Protein AF-A0A382LK90-F1 (afdb_monomer_lite)

InterPro domains:
  IPR008318 Uncharacterised conserved protein UCP030820 [PF06073] (2-85)

Sequence (92 aa):
MNDIALIALDFNNFDDGRGYSQAYLLSKRWQYAGEIIGINAHLDQLQFMLRSGVTSYKLLEGYDGFDELDYSNGFSICYQAAANNSGLKEKF

Foldseek 3Di:
DPQPQEDEDECLDVPDCVLLVVQQCCCPVVVPPHAYEYECDDLLCVVSNVVSRHPYYDHHPVQPPDDVVCSLPPALEHCDDDPSCPRHHYDD

Structure (mmCIF, N/CA/C/O backbone):
data_AF-A0A382LK90-F1
#
_entry.id   AF-A0A382LK90-F1
#
loop_
_atom_site.group_PDB
_atom_site.id
_atom_site.type_symbol
_atom_site.label_atom_id
_atom_site.label_alt_id
_atom_site.label_comp_id
_atom_site.label_asym_id
_atom_site.label_entity_id
_atom_site.label_seq_id
_atom_site.pdbx_PDB_ins_code
_atom_site.Cartn_x
_atom_site.Cartn_y
_atom_site.Cartn_z
_atom_site.occupancy
_atom_site.B_iso_or_equiv
_atom_site.auth_seq_id
_atom_site.auth_comp_id
_atom_site.auth_asym_id
_atom_site.auth_atom_id
_atom_site.pdbx_PDB_model_num
ATOM 1 N N . MET A 1 1 ? -16.221 -20.454 14.327 1.00 42.19 1 MET A N 1
ATOM 2 C CA . MET A 1 1 ? -16.458 -19.154 13.671 1.00 42.19 1 MET A CA 1
ATOM 3 C C . MET A 1 1 ? -15.527 -19.099 12.477 1.00 42.19 1 MET A C 1
ATOM 5 O O . MET A 1 1 ? -14.360 -19.426 12.642 1.00 42.19 1 MET A O 1
ATOM 9 N N . ASN A 1 2 ? -16.056 -18.833 11.282 1.00 53.78 2 ASN A N 1
ATOM 10 C CA . ASN A 1 2 ? -15.246 -18.633 10.080 1.00 53.78 2 ASN A CA 1
ATOM 11 C C . ASN A 1 2 ? -14.809 -17.168 10.058 1.00 53.78 2 ASN A C 1
ATOM 13 O O . ASN A 1 2 ? -15.461 -16.338 9.428 1.00 53.78 2 ASN A O 1
ATOM 17 N N . ASP A 1 3 ? -13.748 -16.850 10.791 1.00 81.00 3 ASP A N 1
ATOM 18 C CA . ASP A 1 3 ? -13.077 -15.565 10.646 1.00 81.00 3 ASP A CA 1
ATOM 19 C C . ASP A 1 3 ? -12.380 -15.542 9.282 1.00 81.00 3 ASP A C 1
ATOM 21 O O . ASP A 1 3 ? -11.622 -16.451 8.931 1.00 81.00 3 ASP A O 1
ATOM 25 N N . ILE A 1 4 ? -12.693 -14.535 8.466 1.00 89.69 4 ILE A N 1
ATOM 26 C CA . ILE A 1 4 ? -12.012 -14.333 7.188 1.00 89.69 4 ILE A CA 1
ATOM 27 C C . ILE A 1 4 ? -10.588 -13.905 7.531 1.00 89.69 4 ILE A C 1
ATOM 29 O O . ILE A 1 4 ? -10.389 -12.806 8.041 1.00 89.69 4 ILE A O 1
ATOM 33 N N . ALA A 1 5 ? -9.610 -14.770 7.268 1.00 93.06 5 ALA A N 1
ATOM 34 C CA . ALA A 1 5 ? -8.208 -14.501 7.582 1.00 93.06 5 ALA A CA 1
ATOM 35 C C . ALA A 1 5 ? -7.543 -13.538 6.587 1.00 93.06 5 ALA A C 1
ATOM 37 O O . ALA A 1 5 ? -6.619 -12.820 6.962 1.00 93.06 5 ALA A O 1
ATOM 38 N N . LEU A 1 6 ? -8.014 -13.533 5.336 1.00 95.75 6 LEU A N 1
ATOM 39 C CA . LEU A 1 6 ? -7.392 -12.805 4.238 1.00 95.75 6 LEU A CA 1
ATOM 40 C C . LEU A 1 6 ? -8.430 -12.279 3.244 1.00 95.75 6 LEU A C 1
ATOM 42 O O . LEU A 1 6 ? -9.378 -12.982 2.884 1.00 95.75 6 LEU A O 1
ATOM 46 N N . ILE A 1 7 ? -8.198 -11.064 2.755 1.00 97.00 7 ILE A N 1
ATOM 47 C CA . ILE A 1 7 ? -8.930 -10.431 1.660 1.00 97.00 7 ILE A CA 1
ATOM 48 C C . ILE A 1 7 ? -7.924 -10.037 0.583 1.00 97.00 7 ILE A C 1
ATOM 50 O O . ILE A 1 7 ? -6.998 -9.273 0.845 1.00 97.00 7 ILE A O 1
ATOM 54 N N . ALA A 1 8 ? -8.126 -10.541 -0.634 1.00 97.69 8 ALA A N 1
ATOM 55 C CA . ALA A 1 8 ? -7.318 -10.179 -1.791 1.00 97.69 8 ALA A CA 1
ATOM 56 C C . ALA A 1 8 ? -7.998 -9.071 -2.603 1.00 97.69 8 ALA A C 1
ATOM 58 O O . ALA A 1 8 ? -9.173 -9.189 -2.959 1.00 97.69 8 ALA A O 1
ATOM 59 N N . LEU A 1 9 ? -7.247 -8.016 -2.909 1.00 97.19 9 LEU A N 1
ATOM 60 C CA . LEU A 1 9 ? -7.653 -6.922 -3.788 1.00 97.19 9 LEU A CA 1
ATOM 61 C C . LEU A 1 9 ? -6.788 -6.963 -5.049 1.00 97.19 9 LEU A C 1
ATOM 63 O O . LEU A 1 9 ? -5.565 -7.025 -4.955 1.00 97.19 9 LEU A O 1
ATOM 67 N N . ASP A 1 10 ? -7.419 -6.954 -6.218 1.00 95.69 10 ASP A N 1
ATOM 68 C CA . ASP A 1 10 ? -6.729 -7.063 -7.503 1.00 95.69 10 ASP A CA 1
ATOM 69 C C . ASP A 1 10 ? -6.381 -5.677 -8.065 1.00 95.69 10 ASP A C 1
ATOM 71 O O . ASP A 1 10 ? -7.269 -4.842 -8.255 1.00 95.69 10 ASP A O 1
ATOM 75 N N . PHE A 1 11 ? -5.093 -5.445 -8.321 1.00 93.50 11 PHE A N 1
ATOM 76 C CA . PHE A 1 11 ? -4.532 -4.200 -8.855 1.00 93.50 11 PHE A CA 1
ATOM 77 C C . PHE A 1 11 ? -4.062 -4.333 -10.316 1.00 93.50 11 PHE A C 1
ATOM 79 O O . PHE A 1 11 ? -3.367 -3.453 -10.818 1.00 93.50 11 PHE A O 1
ATOM 86 N N . ASN A 1 12 ? -4.491 -5.387 -11.027 1.00 90.12 12 ASN A N 1
ATOM 87 C CA . ASN A 1 12 ? -4.075 -5.679 -12.405 1.00 90.12 12 ASN A CA 1
ATOM 88 C C . ASN A 1 12 ? -4.315 -4.532 -13.408 1.00 90.12 12 ASN A C 1
ATOM 90 O O . ASN A 1 12 ? -3.667 -4.480 -14.450 1.00 90.12 12 ASN A O 1
ATOM 94 N N . ASN A 1 13 ? -5.268 -3.632 -13.139 1.00 87.38 13 ASN A N 1
ATOM 95 C CA . ASN A 1 13 ? -5.498 -2.458 -13.975 1.00 87.38 13 ASN A CA 1
ATOM 96 C C . ASN A 1 13 ? -4.951 -1.197 -13.298 1.00 87.38 13 ASN A C 1
ATOM 98 O O . ASN A 1 13 ? -5.435 -0.797 -12.239 1.00 87.38 13 ASN A O 1
ATOM 102 N N . PHE A 1 14 ? -3.9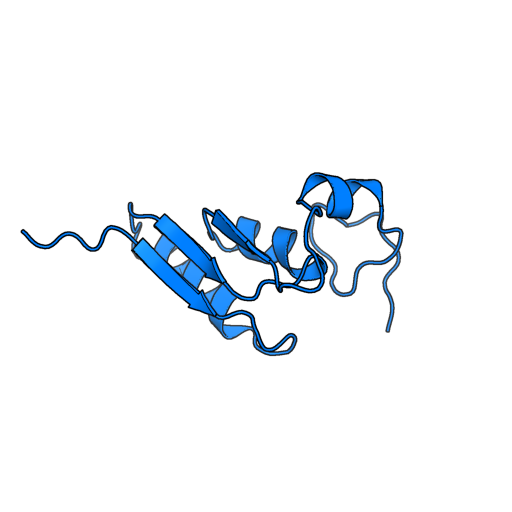81 -0.549 -13.944 1.00 79.88 14 PHE A N 1
ATOM 103 C CA . PHE A 1 14 ? -3.291 0.619 -13.400 1.00 79.88 14 PHE A CA 1
ATOM 104 C C . PHE A 1 14 ? -4.231 1.800 -13.114 1.00 79.88 14 PHE A C 1
ATOM 106 O O . PHE A 1 14 ? -4.081 2.475 -12.096 1.00 79.88 14 PHE A O 1
ATOM 113 N N . ASP A 1 15 ? -5.239 1.998 -13.967 1.00 83.69 15 ASP A N 1
ATOM 114 C CA . ASP A 1 15 ? -6.188 3.113 -13.867 1.00 83.69 15 ASP A CA 1
ATOM 115 C C . ASP A 1 15 ? -7.374 2.823 -12.925 1.00 83.69 15 ASP A C 1
ATOM 117 O O . ASP A 1 15 ? -8.288 3.641 -12.777 1.00 83.69 15 ASP A O 1
ATOM 121 N N . ASP A 1 16 ? -7.397 1.654 -12.274 1.00 86.62 16 ASP A N 1
ATOM 122 C CA . ASP A 1 16 ? -8.479 1.259 -11.376 1.00 86.62 16 ASP A CA 1
ATOM 123 C C . ASP A 1 16 ? -8.185 1.616 -9.913 1.00 86.62 16 ASP A C 1
ATOM 125 O O . ASP A 1 16 ? -7.528 0.894 -9.164 1.00 86.62 16 ASP A O 1
ATOM 129 N N . GLY A 1 17 ? -8.749 2.737 -9.465 1.00 88.00 17 GLY A N 1
ATOM 130 C CA . GLY A 1 17 ? -8.578 3.221 -8.096 1.00 88.00 17 GLY A CA 1
ATOM 131 C C . GLY A 1 17 ? -9.386 2.479 -7.014 1.00 88.00 17 GLY A C 1
ATOM 132 O O . GLY A 1 17 ? -9.293 2.826 -5.829 1.00 88.00 17 GLY A O 1
ATOM 133 N N . ARG A 1 18 ? -10.229 1.496 -7.370 1.00 94.69 18 ARG A N 1
ATOM 134 C CA . ARG A 1 18 ? -11.171 0.877 -6.414 1.00 94.69 18 ARG A CA 1
ATOM 135 C C . ARG A 1 18 ? -10.463 0.090 -5.317 1.00 94.69 18 ARG A C 1
ATOM 137 O O . ARG A 1 18 ? -10.905 0.168 -4.169 1.00 94.69 18 ARG A O 1
ATOM 144 N N . GLY A 1 19 ? -9.358 -0.586 -5.638 1.00 95.69 19 GLY A N 1
ATOM 145 C CA . GLY A 1 19 ? -8.569 -1.356 -4.671 1.00 95.69 19 GLY A CA 1
ATOM 146 C C . GLY A 1 19 ? -8.098 -0.500 -3.490 1.00 95.69 19 GLY A C 1
ATOM 147 O O . GLY A 1 19 ? -8.257 -0.889 -2.335 1.00 95.69 19 GLY A O 1
ATOM 148 N N . TYR A 1 20 ? -7.646 0.731 -3.746 1.00 95.12 20 TYR A N 1
ATOM 149 C CA . TYR A 1 20 ? -7.255 1.676 -2.691 1.00 95.12 20 TYR A CA 1
ATOM 150 C C . TYR A 1 20 ? -8.420 2.059 -1.776 1.00 95.12 20 TYR A C 1
ATOM 152 O O . TYR A 1 20 ? -8.275 2.104 -0.554 1.00 95.12 20 TYR A O 1
ATOM 160 N N . SER A 1 21 ? -9.589 2.332 -2.361 1.00 96.12 21 SER A N 1
ATOM 161 C CA . SER A 1 21 ? -10.785 2.697 -1.593 1.00 96.12 21 SER A CA 1
ATOM 162 C C . SER A 1 21 ? -11.284 1.524 -0.747 1.00 96.12 21 SER A C 1
ATOM 164 O O . SER A 1 21 ? -11.677 1.708 0.404 1.00 96.12 21 SER A O 1
ATOM 166 N N . GLN A 1 22 ? -11.236 0.308 -1.297 1.00 97.44 22 GLN A N 1
ATOM 167 C CA . GLN A 1 22 ? -11.600 -0.918 -0.589 1.00 97.44 22 GLN A CA 1
ATOM 168 C C . GLN A 1 22 ? -10.650 -1.187 0.581 1.00 97.44 22 GLN A C 1
ATOM 170 O O . GLN A 1 22 ? -11.126 -1.376 1.700 1.00 97.44 22 GLN A O 1
ATOM 175 N N . ALA A 1 23 ? -9.333 -1.113 0.357 1.00 97.56 23 ALA A N 1
ATOM 176 C CA . ALA A 1 23 ? -8.328 -1.249 1.411 1.00 97.56 23 ALA A CA 1
ATOM 177 C C . ALA A 1 23 ? -8.547 -0.228 2.537 1.00 97.56 23 ALA A C 1
ATOM 179 O O . ALA A 1 23 ? -8.548 -0.591 3.714 1.00 97.56 23 ALA A O 1
ATOM 180 N N . TYR A 1 24 ? -8.840 1.027 2.183 1.00 97.06 24 TYR A N 1
ATOM 181 C CA . TYR A 1 24 ? -9.094 2.080 3.164 1.00 97.06 24 TYR A CA 1
ATOM 182 C C . TYR A 1 24 ? -10.339 1.798 4.006 1.00 97.06 24 TYR A C 1
ATOM 184 O O . TYR A 1 24 ? -10.308 1.941 5.230 1.00 97.06 24 TYR A O 1
ATOM 192 N N . LEU A 1 25 ? -11.438 1.377 3.378 1.00 97.81 25 LEU A N 1
ATOM 193 C CA . LEU A 1 25 ? -12.665 1.037 4.098 1.00 97.81 25 LEU A CA 1
ATOM 194 C C . LEU A 1 25 ? -12.456 -0.167 5.021 1.00 97.81 25 LEU A C 1
ATOM 196 O O . LEU A 1 25 ? -12.835 -0.096 6.190 1.00 97.81 25 LEU A O 1
ATOM 200 N N . LEU A 1 26 ? -11.807 -1.224 4.529 1.00 97.00 26 LEU A N 1
ATOM 201 C CA . LEU A 1 26 ? -11.463 -2.409 5.316 1.00 97.00 26 LEU A CA 1
ATOM 202 C C . LEU A 1 26 ? -10.588 -2.040 6.523 1.00 97.00 26 LEU A C 1
ATOM 204 O O . LEU A 1 26 ? -10.954 -2.343 7.656 1.00 97.00 26 LEU A O 1
ATOM 208 N N . SER A 1 27 ? -9.487 -1.323 6.295 1.00 96.44 27 SER A N 1
ATOM 209 C CA . SER A 1 27 ? -8.501 -0.983 7.326 1.00 96.44 27 SER A CA 1
ATOM 210 C C . SER A 1 27 ? -9.002 0.073 8.316 1.00 96.44 27 SER A C 1
ATOM 212 O O . SER A 1 27 ? -8.889 -0.099 9.528 1.00 96.44 27 SER A O 1
ATOM 214 N N . LYS A 1 28 ? -9.555 1.193 7.832 1.00 94.44 28 LYS A N 1
ATOM 215 C CA . LYS A 1 28 ? -9.855 2.366 8.674 1.00 94.44 28 LYS A CA 1
ATOM 216 C C . LYS A 1 28 ? -11.283 2.393 9.185 1.00 94.44 28 LYS A C 1
ATOM 218 O O . LYS A 1 28 ? -11.502 2.745 10.341 1.00 94.44 28 LYS A O 1
ATOM 223 N N . ARG A 1 29 ? -12.255 2.058 8.334 1.00 95.69 29 ARG A N 1
ATOM 224 C CA . ARG A 1 29 ? -13.676 2.154 8.694 1.00 95.69 29 ARG A CA 1
ATOM 225 C C . ARG A 1 29 ? -14.166 0.904 9.409 1.00 95.69 29 ARG A C 1
ATOM 227 O O . ARG A 1 29 ? -14.889 1.021 10.392 1.00 95.69 29 ARG A O 1
ATOM 234 N N . TRP A 1 30 ? -13.809 -0.265 8.895 1.00 95.50 30 TRP A N 1
ATOM 235 C CA . TRP A 1 30 ? -14.255 -1.545 9.440 1.00 95.50 30 TRP A CA 1
ATOM 236 C C . TRP A 1 30 ? -13.242 -2.194 10.375 1.00 95.50 30 TRP A C 1
ATOM 238 O O . TRP A 1 30 ? -13.597 -3.166 11.030 1.00 95.50 30 TRP A O 1
ATOM 248 N N . GLN A 1 31 ? -12.027 -1.638 10.474 1.00 94.81 31 GLN A N 1
ATOM 249 C CA . GLN A 1 31 ? -10.972 -2.130 11.365 1.00 94.81 31 GLN A CA 1
ATOM 250 C C . GLN A 1 31 ? -10.738 -3.635 11.196 1.00 94.81 31 GLN A C 1
ATOM 252 O O . GLN A 1 31 ? -10.553 -4.369 12.165 1.00 94.81 31 GLN A O 1
ATOM 257 N N . TYR A 1 32 ? -10.799 -4.096 9.946 1.00 95.19 32 TYR A N 1
ATOM 258 C CA . TYR A 1 32 ? -10.556 -5.485 9.611 1.00 95.19 32 TYR A CA 1
ATOM 259 C C . TYR A 1 32 ? -9.153 -5.880 10.082 1.00 95.19 32 TYR A C 1
ATOM 261 O O . TYR A 1 32 ? -8.170 -5.223 9.743 1.00 95.19 32 TYR A O 1
ATOM 269 N N . ALA A 1 33 ? -9.089 -6.927 10.903 1.00 93.81 33 ALA A N 1
ATOM 270 C CA . ALA A 1 33 ? -7.868 -7.356 11.582 1.00 93.81 33 ALA A CA 1
ATOM 271 C C . ALA A 1 33 ? -7.093 -8.447 10.824 1.00 93.81 33 ALA A C 1
ATOM 273 O O . ALA A 1 33 ? -5.998 -8.814 11.244 1.00 93.81 33 ALA A O 1
ATOM 274 N N . GLY A 1 34 ? -7.676 -8.993 9.753 1.00 94.06 34 GLY A N 1
ATOM 275 C CA . GLY A 1 34 ? -7.004 -9.959 8.891 1.00 94.06 34 GLY A CA 1
ATOM 276 C C . GLY A 1 34 ? -6.106 -9.288 7.855 1.00 94.06 34 GLY A C 1
ATOM 277 O O . GLY A 1 34 ? -5.983 -8.064 7.790 1.00 94.06 34 GLY A O 1
ATOM 278 N N . GLU A 1 35 ? -5.484 -10.112 7.024 1.00 96.94 35 GLU A N 1
ATOM 279 C CA . GLU A 1 35 ? -4.577 -9.653 5.979 1.00 96.94 35 GLU A CA 1
ATOM 280 C C . GLU A 1 35 ? -5.356 -9.049 4.802 1.00 96.94 35 GLU A C 1
ATOM 282 O O . GLU A 1 35 ? -6.291 -9.654 4.275 1.00 96.94 35 GLU A O 1
ATOM 287 N N . ILE A 1 36 ? -4.958 -7.858 4.365 1.00 97.88 36 ILE A N 1
ATOM 288 C CA . ILE A 1 36 ? -5.432 -7.230 3.131 1.00 97.88 36 ILE A CA 1
ATOM 289 C C . ILE A 1 36 ? -4.272 -7.306 2.144 1.00 97.88 36 ILE A C 1
ATOM 291 O O . ILE A 1 36 ? -3.370 -6.469 2.196 1.00 97.88 36 ILE A O 1
ATOM 295 N N . ILE A 1 37 ? -4.283 -8.309 1.268 1.00 97.62 37 ILE A N 1
ATOM 296 C CA . ILE A 1 37 ? -3.231 -8.500 0.267 1.00 97.62 37 ILE A CA 1
ATOM 297 C C . ILE A 1 37 ? -3.621 -7.845 -1.058 1.00 97.62 37 ILE A C 1
ATOM 299 O O . ILE A 1 37 ? -4.717 -8.064 -1.575 1.00 97.62 37 ILE A O 1
ATOM 303 N N . GLY A 1 38 ? -2.722 -7.049 -1.630 1.00 96.94 38 GLY A N 1
ATOM 304 C CA . GLY A 1 38 ? -2.861 -6.563 -3.000 1.00 96.94 38 GLY A CA 1
ATOM 305 C C . GLY A 1 38 ? -2.159 -7.487 -3.990 1.00 96.94 38 GLY A C 1
ATOM 306 O O . GLY A 1 38 ? -0.954 -7.688 -3.884 1.00 96.94 38 GLY A O 1
ATOM 307 N N . ILE A 1 39 ? -2.887 -8.054 -4.945 1.00 96.12 39 ILE A N 1
ATOM 308 C CA . ILE A 1 39 ? -2.337 -8.954 -5.970 1.00 96.12 39 ILE A CA 1
ATOM 309 C C . ILE A 1 39 ? -2.264 -8.258 -7.326 1.00 96.12 39 ILE A C 1
ATOM 311 O O . ILE A 1 39 ? -2.997 -7.300 -7.565 1.00 96.12 39 ILE A O 1
ATOM 315 N N . ASN A 1 40 ? -1.393 -8.758 -8.208 1.00 94.69 40 ASN A N 1
ATOM 316 C CA . ASN A 1 40 ? -1.106 -8.137 -9.506 1.00 94.69 40 ASN A CA 1
ATOM 317 C C . ASN A 1 40 ? -0.725 -6.658 -9.339 1.00 94.69 40 ASN A C 1
ATOM 319 O O . ASN A 1 40 ? -1.133 -5.799 -10.115 1.00 94.69 40 ASN A O 1
ATOM 323 N N . ALA A 1 41 ? 0.017 -6.360 -8.274 1.00 92.44 41 ALA A N 1
ATOM 324 C CA . ALA A 1 41 ? 0.429 -5.007 -7.969 1.00 92.44 41 ALA A CA 1
ATOM 325 C C . ALA A 1 41 ? 1.543 -4.575 -8.923 1.00 92.44 41 ALA A C 1
ATOM 327 O O . ALA A 1 41 ? 2.508 -5.311 -9.156 1.00 92.44 41 ALA A O 1
ATOM 328 N N . HIS A 1 42 ? 1.440 -3.362 -9.446 1.00 90.12 42 HIS A N 1
ATOM 329 C CA . HIS A 1 42 ? 2.585 -2.724 -10.072 1.00 90.12 42 HIS A CA 1
ATOM 330 C C . HIS A 1 42 ? 3.515 -2.177 -8.992 1.00 90.12 42 HIS A C 1
ATOM 332 O O . HIS A 1 42 ? 3.059 -1.682 -7.959 1.00 90.12 42 HIS A O 1
ATOM 338 N N . LEU A 1 43 ? 4.821 -2.209 -9.256 1.00 86.56 43 LEU A N 1
ATOM 339 C CA . LEU A 1 43 ? 5.824 -1.652 -8.347 1.00 86.56 43 LEU A CA 1
ATOM 340 C C . LEU A 1 43 ? 5.503 -0.189 -7.985 1.00 86.56 43 LEU A C 1
ATOM 342 O O . LEU A 1 43 ? 5.586 0.209 -6.826 1.00 86.56 43 LEU A O 1
ATOM 346 N N . ASP A 1 44 ? 5.023 0.581 -8.966 1.00 82.81 44 ASP A N 1
ATOM 347 C CA . ASP A 1 44 ? 4.694 1.997 -8.803 1.00 82.81 44 ASP A CA 1
ATOM 348 C C . ASP A 1 44 ? 3.470 2.288 -7.918 1.00 82.81 44 ASP A C 1
ATOM 350 O O . ASP A 1 44 ? 3.254 3.426 -7.497 1.00 82.81 44 ASP A O 1
ATOM 354 N N . GLN A 1 45 ? 2.660 1.269 -7.626 1.00 87.12 45 GLN A N 1
ATOM 355 C CA . GLN A 1 45 ? 1.437 1.387 -6.830 1.00 87.12 45 GLN A CA 1
ATOM 356 C C . GLN A 1 45 ? 1.676 1.133 -5.336 1.00 87.12 45 GLN A C 1
ATOM 358 O O . GLN A 1 45 ? 0.845 1.524 -4.508 1.00 87.12 45 GLN A O 1
ATOM 363 N N . LEU A 1 46 ? 2.809 0.522 -4.966 1.00 88.19 46 LEU A N 1
ATOM 364 C CA . LEU A 1 46 ? 3.055 0.019 -3.612 1.00 88.19 46 LEU A CA 1
ATOM 365 C C . LEU A 1 46 ? 2.880 1.090 -2.535 1.00 88.19 46 LEU A C 1
ATOM 367 O O . LEU A 1 46 ? 2.171 0.870 -1.553 1.00 88.19 46 LEU A O 1
ATOM 371 N N . GLN A 1 47 ? 3.440 2.286 -2.731 1.00 85.12 47 GLN A N 1
ATOM 372 C CA . GLN A 1 47 ? 3.304 3.346 -1.731 1.00 85.12 47 GLN A CA 1
ATOM 373 C C . GLN A 1 47 ? 1.848 3.766 -1.505 1.00 85.12 47 GLN A C 1
ATOM 375 O O . GLN A 1 47 ? 1.456 4.010 -0.362 1.00 85.12 47 GLN A O 1
ATOM 380 N N . PHE A 1 48 ? 1.028 3.825 -2.554 1.00 87.31 48 PHE A N 1
ATOM 381 C CA . PHE A 1 48 ? -0.397 4.120 -2.405 1.00 87.31 48 PHE A CA 1
ATOM 382 C C . PHE A 1 48 ? -1.138 2.978 -1.720 1.00 87.31 48 PHE A C 1
ATOM 384 O O . PHE A 1 48 ? -1.924 3.233 -0.808 1.00 87.31 48 PHE A O 1
ATOM 391 N N . MET A 1 49 ? -0.848 1.732 -2.097 1.00 92.38 49 MET A N 1
ATOM 392 C CA . MET A 1 49 ? -1.463 0.545 -1.504 1.00 92.38 49 MET A CA 1
ATOM 393 C C . MET A 1 49 ? -1.250 0.515 0.014 1.00 92.38 49 MET A C 1
ATOM 395 O O . MET A 1 49 ? -2.216 0.426 0.778 1.00 92.38 49 MET A O 1
ATOM 399 N N . LEU A 1 50 ? -0.001 0.685 0.454 1.00 90.50 50 LEU A N 1
ATOM 400 C CA . LEU A 1 50 ? 0.375 0.685 1.870 1.00 90.50 50 LEU A CA 1
ATOM 401 C C . LEU A 1 50 ? -0.324 1.812 2.643 1.00 90.50 50 LEU A C 1
ATOM 403 O O . LEU A 1 50 ? -0.877 1.593 3.721 1.00 90.50 50 LEU A O 1
ATOM 407 N N . ARG A 1 51 ? -0.378 3.023 2.072 1.00 88.88 51 ARG A N 1
ATOM 408 C CA . ARG A 1 51 ? -1.078 4.173 2.680 1.00 88.88 51 ARG A CA 1
ATOM 409 C C . ARG A 1 51 ? -2.582 3.944 2.798 1.00 88.88 51 ARG A C 1
ATOM 411 O O . ARG A 1 51 ? -3.197 4.386 3.770 1.00 88.88 51 ARG A O 1
ATOM 418 N N . SER A 1 52 ? -3.165 3.261 1.819 1.00 94.19 52 SER A N 1
ATOM 419 C CA . SER A 1 52 ? -4.574 2.882 1.815 1.00 94.19 52 SER A CA 1
ATOM 420 C C . SER A 1 52 ? -4.900 1.776 2.815 1.00 94.19 52 SER A C 1
ATOM 422 O O . SER A 1 52 ? -6.071 1.581 3.112 1.00 94.19 52 SER A O 1
ATOM 424 N N . GLY A 1 53 ? -3.906 1.102 3.394 1.00 94.62 53 GLY A N 1
ATOM 425 C CA . GLY A 1 53 ? -4.115 0.071 4.409 1.00 94.62 53 GLY A CA 1
ATOM 426 C C . GLY A 1 53 ? -4.049 -1.358 3.879 1.00 94.62 53 GLY A C 1
ATOM 427 O O . GLY A 1 53 ? -4.515 -2.262 4.565 1.00 94.62 53 GLY A O 1
ATOM 428 N N . VAL A 1 54 ? -3.474 -1.567 2.690 1.00 96.94 54 VAL A N 1
ATOM 429 C CA . VAL A 1 54 ? -2.985 -2.888 2.270 1.00 96.94 54 VAL A CA 1
ATOM 430 C C . VAL A 1 54 ? -1.857 -3.308 3.217 1.00 96.94 54 VAL A C 1
ATOM 432 O O . VAL A 1 54 ? -1.002 -2.492 3.562 1.00 96.94 54 VAL A O 1
ATOM 435 N N . THR A 1 55 ? -1.866 -4.564 3.659 1.00 96.25 55 THR A N 1
ATOM 436 C CA . THR A 1 55 ? -0.910 -5.100 4.643 1.00 96.25 55 THR A CA 1
ATOM 437 C C . THR A 1 55 ? 0.214 -5.907 4.005 1.00 96.25 55 THR A C 1
ATOM 439 O O . THR A 1 55 ? 1.270 -6.061 4.609 1.00 96.25 55 THR A O 1
ATOM 442 N N . SER A 1 56 ? -0.013 -6.437 2.806 1.00 95.75 56 SER A N 1
ATOM 443 C CA . SER A 1 56 ? 0.947 -7.233 2.040 1.00 95.75 56 SER A CA 1
ATOM 444 C C . SER A 1 56 ? 0.648 -7.125 0.547 1.00 95.75 56 SER A C 1
ATOM 446 O O . SER A 1 56 ? -0.441 -6.709 0.144 1.00 95.75 56 SER A O 1
ATOM 448 N N . TYR A 1 57 ? 1.601 -7.483 -0.306 1.00 95.12 57 TYR A N 1
ATOM 449 C CA . TYR A 1 57 ? 1.410 -7.413 -1.751 1.00 95.12 57 TYR A CA 1
ATOM 450 C C . TYR A 1 57 ? 2.081 -8.571 -2.477 1.00 95.12 57 TYR A C 1
ATOM 452 O O . TYR A 1 57 ? 3.035 -9.182 -1.998 1.00 95.12 57 TYR A O 1
ATOM 460 N N . LYS A 1 58 ? 1.573 -8.838 -3.676 1.00 94.88 58 LYS A N 1
ATOM 461 C CA . LYS A 1 58 ? 2.200 -9.674 -4.687 1.00 94.88 58 LYS A CA 1
ATOM 462 C C . LYS A 1 58 ? 2.301 -8.862 -5.969 1.00 94.88 58 LYS A C 1
ATOM 464 O O . LYS A 1 58 ? 1.279 -8.502 -6.561 1.00 94.88 58 LYS A O 1
ATOM 469 N N . LEU A 1 59 ? 3.535 -8.584 -6.373 1.00 91.88 59 LEU A N 1
ATOM 470 C CA . LEU A 1 59 ? 3.805 -7.872 -7.611 1.00 91.88 59 LEU A CA 1
ATOM 471 C C . LEU A 1 59 ? 3.401 -8.700 -8.836 1.00 91.88 59 LEU A C 1
ATOM 473 O O . LEU A 1 59 ? 3.317 -9.931 -8.782 1.00 91.88 59 LEU A O 1
ATOM 477 N N . LEU A 1 60 ? 3.148 -8.005 -9.943 1.00 91.25 60 LEU A N 1
ATOM 478 C CA . LEU A 1 60 ? 3.016 -8.612 -11.265 1.00 91.25 60 LEU A CA 1
ATOM 479 C C . LEU A 1 60 ? 4.291 -9.401 -11.608 1.00 91.25 60 LEU A C 1
ATOM 481 O O . LEU A 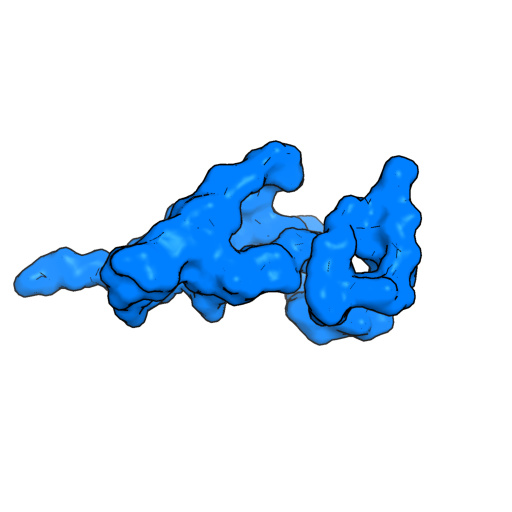1 60 ? 5.387 -8.966 -11.262 1.00 91.25 60 LEU A O 1
ATOM 485 N N . GLU A 1 61 ? 4.169 -10.509 -12.346 1.00 86.62 61 GLU A N 1
ATOM 486 C CA . GLU A 1 61 ? 5.316 -11.375 -12.694 1.00 86.62 61 GLU A CA 1
ATOM 487 C C . GLU A 1 61 ? 6.469 -10.623 -13.383 1.00 86.62 61 GLU A C 1
ATOM 489 O O . GLU A 1 61 ? 7.628 -10.998 -13.243 1.00 86.62 61 GLU A O 1
ATOM 494 N N . GLY A 1 62 ? 6.175 -9.527 -14.091 1.00 84.62 62 GLY A N 1
ATOM 495 C CA . GLY A 1 62 ? 7.191 -8.679 -14.723 1.00 84.62 62 GLY A CA 1
ATOM 496 C C . GLY A 1 62 ? 8.112 -7.923 -13.75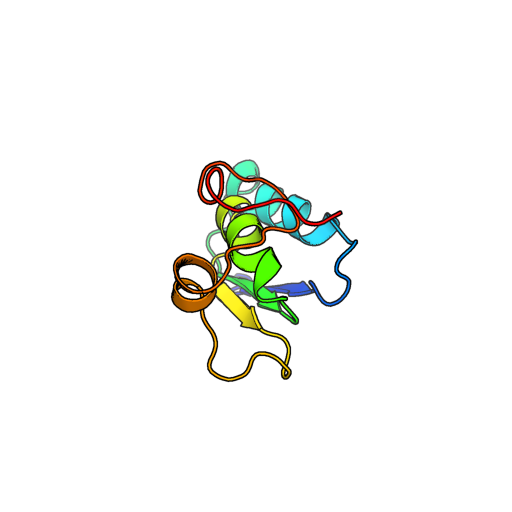3 1.00 84.62 62 GLY A C 1
ATOM 497 O O . GLY A 1 62 ? 9.104 -7.356 -14.203 1.00 84.62 62 GLY A O 1
ATOM 498 N N . TYR A 1 63 ? 7.804 -7.914 -12.455 1.00 83.19 63 TYR A N 1
ATOM 499 C CA . TYR A 1 63 ? 8.585 -7.267 -11.397 1.00 83.19 63 TYR A CA 1
ATOM 500 C C . TYR A 1 63 ? 9.196 -8.288 -10.419 1.00 83.19 63 TYR A C 1
ATOM 502 O O . TYR A 1 63 ? 9.396 -7.978 -9.244 1.00 83.19 63 TYR A O 1
ATOM 510 N N . ASP A 1 64 ? 9.477 -9.513 -10.873 1.00 76.88 64 ASP A N 1
ATOM 511 C CA . ASP A 1 64 ? 10.137 -10.524 -10.040 1.00 76.88 64 ASP A CA 1
ATOM 512 C C . ASP A 1 64 ? 11.485 -10.013 -9.497 1.00 76.88 64 ASP A C 1
ATOM 514 O O . ASP A 1 64 ? 12.305 -9.464 -10.235 1.00 76.88 64 ASP A O 1
ATOM 518 N N . GLY A 1 65 ? 11.688 -10.162 -8.186 1.00 79.19 65 GLY A N 1
ATOM 519 C CA . GLY A 1 65 ? 12.892 -9.704 -7.489 1.00 79.19 65 GLY A CA 1
ATOM 520 C C . GLY A 1 65 ? 12.936 -8.216 -7.122 1.00 79.19 65 GLY A C 1
ATOM 521 O O . GLY A 1 65 ? 13.934 -7.805 -6.539 1.00 79.19 65 GLY A O 1
ATOM 522 N N . PHE A 1 66 ? 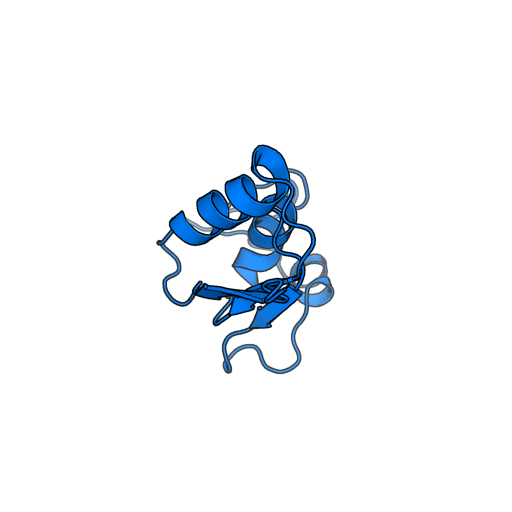11.891 -7.436 -7.424 1.00 82.38 66 PHE A N 1
ATOM 523 C CA . PHE A 1 66 ? 11.761 -6.046 -6.974 1.00 82.38 66 PHE A CA 1
ATOM 524 C C . PHE A 1 66 ? 10.919 -5.937 -5.698 1.00 82.38 66 PHE A C 1
ATOM 526 O O . PHE A 1 66 ? 10.004 -6.736 -5.476 1.00 82.38 66 PHE A O 1
ATOM 533 N N . ASP A 1 67 ? 11.180 -4.912 -4.888 1.00 79.25 67 ASP A N 1
ATOM 534 C CA . ASP A 1 67 ? 10.412 -4.631 -3.673 1.00 79.25 67 ASP A CA 1
ATOM 535 C C . ASP A 1 67 ? 10.167 -3.124 -3.409 1.00 79.25 67 ASP A C 1
ATOM 537 O O . ASP A 1 67 ? 10.454 -2.236 -4.217 1.00 79.25 67 ASP A O 1
ATOM 541 N N . GLU A 1 68 ? 9.597 -2.814 -2.242 1.00 73.12 68 GLU A N 1
ATOM 542 C CA . GLU A 1 68 ? 9.373 -1.439 -1.773 1.00 73.12 68 GLU A CA 1
ATOM 543 C C . GLU A 1 68 ? 10.648 -0.575 -1.695 1.00 73.12 68 GLU A C 1
ATOM 545 O O . GLU A 1 68 ? 10.579 0.649 -1.885 1.00 73.12 68 GLU A O 1
ATOM 550 N N . LEU A 1 69 ? 11.803 -1.174 -1.384 1.00 76.62 69 LEU A N 1
ATOM 551 C CA . LEU A 1 69 ? 13.094 -0.487 -1.325 1.00 76.62 69 LEU A CA 1
ATOM 552 C C . LEU A 1 69 ? 13.565 -0.129 -2.732 1.00 76.62 69 LEU A C 1
ATOM 554 O O . LEU A 1 69 ? 14.089 0.971 -2.916 1.00 76.62 69 LEU A O 1
ATOM 558 N N . ASP A 1 70 ? 13.341 -0.998 -3.720 1.00 73.88 70 ASP A N 1
ATOM 559 C CA . ASP A 1 70 ? 13.649 -0.708 -5.125 1.00 73.88 70 ASP A CA 1
ATOM 560 C C . ASP A 1 70 ? 12.797 0.438 -5.669 1.00 73.88 70 ASP A C 1
ATOM 562 O O . ASP A 1 70 ? 13.322 1.332 -6.341 1.00 73.88 70 ASP A O 1
ATOM 566 N N . TYR A 1 71 ? 11.507 0.479 -5.314 1.00 71.12 71 TYR A N 1
ATOM 567 C CA . TYR A 1 71 ? 10.662 1.639 -5.612 1.00 71.12 71 TYR A CA 1
ATOM 568 C C . TYR A 1 71 ? 11.233 2.919 -4.981 1.00 71.12 71 TYR A C 1
ATOM 570 O O . TYR A 1 71 ? 11.330 3.959 -5.632 1.00 71.12 71 TYR A O 1
ATOM 578 N N . SER A 1 72 ? 11.649 2.841 -3.714 1.00 66.69 72 SER A N 1
ATOM 579 C CA . SER A 1 72 ? 12.097 4.008 -2.943 1.00 66.69 72 SER A CA 1
ATOM 580 C C . SER A 1 72 ? 13.495 4.512 -3.335 1.00 66.69 72 SER A C 1
ATOM 582 O O . SER A 1 72 ? 13.756 5.709 -3.221 1.00 66.69 72 SER A O 1
ATOM 584 N N . ASN A 1 73 ? 14.391 3.633 -3.795 1.00 64.50 73 ASN A N 1
ATOM 585 C CA . ASN A 1 73 ? 15.774 3.970 -4.159 1.00 64.50 73 ASN A CA 1
ATOM 586 C C . ASN A 1 73 ? 15.982 4.187 -5.668 1.00 64.50 73 ASN A C 1
ATOM 588 O O . ASN A 1 73 ? 16.862 4.956 -6.055 1.00 64.50 73 ASN A O 1
ATOM 592 N N . GLY A 1 74 ? 15.236 3.480 -6.523 1.00 53.59 74 GLY A N 1
ATOM 593 C CA . GLY A 1 74 ? 15.549 3.349 -7.950 1.00 53.59 74 GLY A CA 1
ATOM 594 C C . GLY A 1 74 ? 14.797 4.301 -8.878 1.00 53.59 74 GLY A C 1
ATOM 595 O O . GLY A 1 74 ? 15.254 4.569 -9.992 1.00 53.59 74 GLY A O 1
ATOM 596 N N . PHE A 1 75 ? 13.662 4.848 -8.448 1.00 54.66 75 PHE A N 1
ATOM 597 C CA . PHE A 1 75 ? 12.805 5.624 -9.336 1.00 54.66 75 PHE A CA 1
ATOM 598 C C . PHE A 1 75 ? 13.024 7.119 -9.148 1.00 54.66 75 PHE A C 1
ATOM 600 O O . PHE A 1 75 ? 12.614 7.704 -8.161 1.00 54.66 75 PHE A O 1
ATOM 607 N N . SER A 1 76 ? 13.613 7.775 -10.154 1.00 52.72 76 SER A N 1
ATOM 608 C CA . SER A 1 76 ? 13.557 9.242 -10.283 1.00 52.72 76 SER A CA 1
ATOM 609 C C . SER A 1 76 ? 12.188 9.737 -10.753 1.00 52.72 76 SER A C 1
ATOM 611 O O . SER A 1 76 ? 12.008 10.947 -10.873 1.00 52.72 76 SER A O 1
ATOM 613 N N . ILE A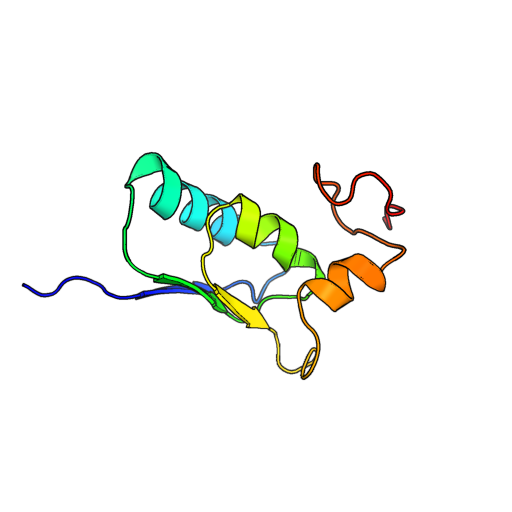 1 77 ? 11.266 8.825 -11.083 1.00 53.19 77 ILE A N 1
ATOM 614 C CA . ILE A 1 77 ? 9.990 9.127 -11.717 1.00 53.19 77 ILE A CA 1
ATOM 615 C C . ILE A 1 77 ? 8.845 8.501 -10.922 1.00 53.19 77 ILE A C 1
ATOM 617 O O . ILE A 1 77 ? 8.811 7.288 -10.763 1.00 53.19 77 ILE A O 1
ATOM 621 N N . CYS A 1 78 ? 7.899 9.320 -10.473 1.00 59.19 78 CYS A N 1
ATOM 622 C CA . CYS A 1 78 ? 6.614 8.885 -9.936 1.00 59.19 78 CYS A CA 1
ATOM 623 C C . CYS A 1 78 ? 5.501 9.177 -10.933 1.00 59.19 78 CYS A C 1
ATOM 625 O O . CYS A 1 78 ? 5.445 10.260 -11.507 1.00 59.19 78 CYS A O 1
ATOM 627 N N . TYR A 1 79 ? 4.581 8.233 -11.110 1.00 62.72 79 TYR A N 1
ATOM 628 C CA . TYR A 1 79 ? 3.367 8.480 -11.892 1.00 62.72 79 TYR A CA 1
ATOM 629 C C . TYR A 1 79 ? 2.301 9.237 -11.090 1.00 62.72 79 TYR A C 1
ATOM 631 O O . TYR A 1 79 ? 1.484 9.943 -11.672 1.00 62.72 79 TYR A O 1
ATOM 639 N N . GLN A 1 80 ? 2.315 9.124 -9.757 1.00 61.62 80 GLN A N 1
ATOM 640 C CA . GLN A 1 80 ? 1.430 9.875 -8.866 1.00 61.62 80 GLN A CA 1
ATOM 641 C C . GLN A 1 80 ? 2.172 10.335 -7.606 1.00 61.62 80 GLN A C 1
ATOM 643 O O . GLN A 1 80 ? 2.870 9.552 -6.954 1.00 61.62 80 GLN A O 1
ATOM 648 N N . ALA A 1 81 ? 1.996 11.609 -7.254 1.00 62.44 81 ALA A N 1
ATOM 649 C CA . ALA A 1 81 ? 2.579 12.200 -6.058 1.00 62.44 81 ALA A CA 1
ATOM 650 C C . ALA A 1 81 ? 1.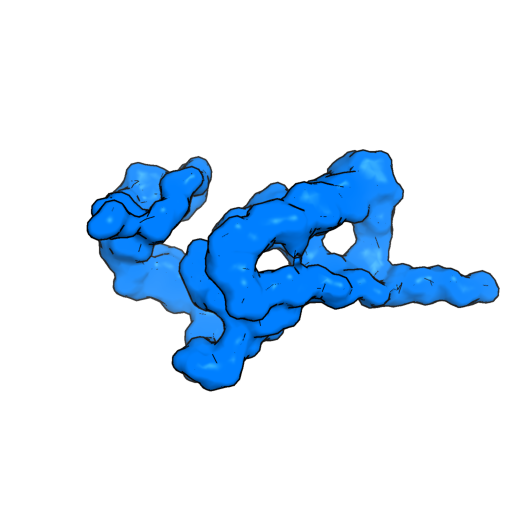856 11.752 -4.771 1.00 62.44 81 ALA A C 1
ATOM 652 O O . ALA A 1 81 ? 0.629 11.747 -4.666 1.00 62.44 81 ALA A O 1
ATOM 653 N N . ALA A 1 82 ? 2.642 11.441 -3.752 1.00 64.25 82 ALA A N 1
ATOM 654 C CA . ALA A 1 82 ? 2.284 11.016 -2.412 1.00 64.25 82 ALA A CA 1
ATOM 655 C C . ALA A 1 82 ? 3.244 11.668 -1.402 1.00 64.25 82 ALA A C 1
ATOM 657 O O . ALA A 1 82 ? 4.346 12.105 -1.733 1.00 64.25 82 ALA A O 1
ATOM 658 N N . ALA A 1 83 ? 2.852 11.729 -0.125 1.00 65.12 83 ALA A N 1
ATOM 659 C CA . ALA A 1 83 ? 3.660 12.433 0.880 1.00 65.12 83 ALA A CA 1
ATOM 660 C C . ALA A 1 83 ? 5.073 11.837 1.067 1.00 65.12 83 ALA A C 1
ATOM 662 O O . ALA A 1 83 ? 5.974 12.542 1.506 1.00 65.12 83 ALA A O 1
ATOM 663 N N . ASN A 1 84 ? 5.260 10.557 0.736 1.00 63.72 84 ASN A N 1
ATOM 664 C CA . ASN A 1 84 ? 6.515 9.810 0.838 1.00 63.72 84 ASN A CA 1
ATOM 665 C C . ASN A 1 84 ? 7.286 9.679 -0.490 1.00 63.72 84 ASN A C 1
ATOM 667 O O . ASN A 1 84 ? 8.336 9.043 -0.494 1.00 63.72 84 ASN A O 1
ATOM 671 N N . ASN A 1 85 ? 6.822 10.298 -1.582 1.00 66.62 85 ASN A N 1
ATOM 672 C CA . ASN A 1 85 ? 7.557 10.377 -2.852 1.00 66.62 85 ASN A CA 1
ATOM 673 C C . ASN A 1 85 ? 7.615 11.808 -3.434 1.00 66.62 85 ASN A C 1
ATOM 675 O O . ASN A 1 85 ? 7.929 11.998 -4.605 1.00 66.62 85 ASN A O 1
ATOM 679 N N . SER A 1 86 ? 7.377 12.827 -2.600 1.00 60.72 86 SER A N 1
ATOM 680 C CA . SER A 1 86 ? 7.312 14.253 -2.968 1.00 60.72 86 SER A CA 1
ATOM 681 C C . SER A 1 86 ? 8.579 14.838 -3.617 1.00 60.72 86 SER A C 1
ATOM 683 O O . SER A 1 86 ? 8.540 15.959 -4.117 1.00 60.72 86 SER A O 1
ATOM 685 N N . GLY A 1 87 ? 9.698 14.106 -3.614 1.00 64.56 87 GLY A N 1
ATOM 686 C CA . GLY A 1 87 ? 10.954 14.476 -4.277 1.00 64.56 87 GLY A CA 1
ATOM 687 C C . GLY A 1 87 ? 11.207 13.793 -5.627 1.00 64.56 87 GLY A C 1
ATOM 688 O O . GLY A 1 87 ? 12.249 14.040 -6.233 1.00 64.56 87 GLY A O 1
ATOM 689 N N . LEU A 1 88 ? 10.302 12.927 -6.094 1.00 64.75 88 LEU A N 1
ATOM 690 C CA . LEU A 1 88 ? 10.436 12.208 -7.363 1.00 64.75 88 LEU A CA 1
ATOM 691 C C . LEU A 1 88 ? 9.805 13.018 -8.510 1.00 64.75 88 LEU A C 1
ATOM 693 O O . LEU A 1 88 ? 8.834 13.744 -8.308 1.00 64.75 88 LEU A O 1
ATOM 697 N N . LYS A 1 89 ? 10.370 12.944 -9.723 1.00 61.12 89 LYS A N 1
ATOM 698 C CA . LYS A 1 89 ? 9.852 13.689 -10.884 1.00 61.12 89 LYS A CA 1
ATOM 699 C C . LYS A 1 89 ? 8.544 13.070 -11.366 1.00 61.12 89 LYS A C 1
ATOM 701 O O . LYS A 1 89 ? 8.466 11.863 -11.541 1.00 61.12 89 LYS A O 1
ATOM 706 N N . GLU A 1 90 ? 7.536 13.876 -11.651 1.00 54.81 90 GLU A N 1
ATOM 707 C CA . GLU A 1 90 ? 6.302 13.369 -12.255 1.00 54.81 90 GLU A CA 1
ATOM 708 C C . GLU A 1 90 ? 6.511 13.096 -13.754 1.00 54.81 90 GLU A C 1
ATOM 710 O O . GLU A 1 90 ? 7.140 13.901 -14.450 1.00 54.81 90 GLU A O 1
ATOM 715 N N . LYS A 1 91 ? 6.015 11.963 -14.267 1.00 52.34 91 LYS A N 1
ATOM 716 C CA . LYS A 1 91 ? 5.969 11.686 -15.714 1.00 52.34 91 LYS A CA 1
ATOM 717 C C . LYS A 1 91 ? 4.516 11.647 -16.171 1.00 52.34 91 LYS A C 1
ATOM 719 O O . LYS A 1 91 ? 3.776 10.755 -15.770 1.00 52.34 91 LYS A O 1
ATOM 724 N N . PHE A 1 92 ? 4.157 12.627 -16.997 1.00 48.59 92 PHE A N 1
ATOM 725 C CA . PHE A 1 92 ? 2.881 12.718 -17.706 1.00 48.59 92 PHE A CA 1
ATOM 726 C C . PHE A 1 92 ? 2.988 12.064 -19.085 1.00 48.59 92 PHE A C 1
ATOM 728 O O . PHE A 1 92 ? 4.074 12.179 -19.704 1.00 48.59 92 PHE A O 1
#

Organism: NCBI:txid408172

pLDDT: mean 82.7, std 15.34, range [42.19, 97.88]

Radius of gyration: 13.7 Å; chains: 1; bounding box: 32×34×31 Å

Secondary structure (DSSP, 8-state):
-----EEEEE--STT-THHHHHHHIIIIIS---SEEEEEEE-GGGHHHHHHHT--EEEE-GGGTT--HHHHHHH-SEESS--TTTTTSEE--